Protein AF-A0A367LXP0-F1 (afdb_monomer)

Organism: Pseudomonas aeruginosa (NCBI:txid287)

Foldseek 3Di:
DDFAQDPVRQVVVQVVPDDPQFPAWWKKAAAPPDIDTDPRPPDPCQAGVLLVCLCVVVVHHRDMDIDGHHDPPDDLPSPRSSCVRNVVNNVVVVPDDDDDDDDDDDDDDDDQPVCVVVVQVVCVVVVHDDPDDDDDPRD

Secondary structure (DSSP, 8-state):
-EE-SSHHHHHHHHHHH--TTSSEEEEEEEETTEEEEE-TTSSTTSSHHHHHHHHHTTT--SEEEEEEE---SS--HHHHHHHHHHHHHHHHHHHS----------------HHHHHHHHHHHHHTT---------TT-

InterPro domains:
  IPR001498 Impact, N-terminal [PF01205] (2-93)
  IPR020568 Ribosomal protein uS5 domain 2-type superfamily [SSF54211] (2-98)
  IPR020569 Uncharacterised protein family UPF0029, Impact, conserved site [PS00910] (48-77)
  IPR023582 Impact family [PTHR16301] (1-113)
  IPR036956 Impact, N-terminal domain superfamily [G3DSA:3.30.230.30] (1-102)

Radius of gyration: 22.1 Å; Cα contacts (8 Å, |Δi|>4): 187; chains: 1; bounding box: 54×27×61 Å

Solvent-accessible surface area (backbone atoms only — not comparable to full-atom values): 8275 Å² total; per-residue (Å²): 108,45,80,25,90,44,70,66,51,36,51,51,52,47,66,76,64,60,56,87,86,34,75,27,61,18,26,19,35,34,38,83,95,46,68,54,61,34,31,50,86,50,63,86,68,18,29,7,54,27,29,39,50,29,37,57,76,64,76,54,65,26,35,28,39,68,48,75,39,67,86,80,89,69,87,62,55,61,74,42,37,24,51,50,35,16,50,51,42,32,54,53,61,71,72,46,89,84,77,88,86,77,90,79,82,91,82,86,85,88,72,57,54,88,46,46,67,59,52,51,55,52,39,47,75,71,75,49,78,90,88,79,87,87,77,54,100,86,69

Sequence (139 aa):
AAPVADEDEAQAFIAAHRDASAGHNCWAWKCGAQYRFSDDGEPGGSAGRPILAAIEGQDMDCVAVLVSRWFGGIKLGTGGLARAYGGGAAKCLQQAPRSELVERCRVRFACAFADHALLTARSLALGASVAAEDYGADG

pLDDT: mean 94.89, std 5.71, range [52.97, 98.88]

Nearest PDB structures (foldseek):
  2cve-assembly1_A  TM=8.411E-01  e=1.056E-13  Thermus thermophilus HB8
  1vi7-assembly1_A  TM=6.797E-01  e=5.590E-07  Escherichia coli

Mean predicted aligned error: 5.18 Å

Structure (mmCIF, N/CA/C/O backbone):
data_AF-A0A367LXP0-F1
#
_entry.id   AF-A0A367LXP0-F1
#
loop_
_atom_site.group_PDB
_atom_site.id
_atom_site.type_symbol
_atom_site.label_atom_id
_atom_site.label_alt_id
_atom_site.label_comp_id
_atom_site.label_asym_id
_atom_site.label_entity_id
_atom_site.label_seq_id
_atom_site.pdbx_PDB_ins_code
_atom_site.Cartn_x
_atom_site.Cartn_y
_atom_site.Cartn_z
_atom_site.occupancy
_atom_site.B_iso_or_equiv
_atom_site.auth_seq_id
_atom_site.auth_comp_id
_atom_site.auth_asym_id
_atom_site.auth_atom_id
_atom_site.pdbx_PDB_model_num
ATOM 1 N N . ALA A 1 1 ? -6.471 5.273 -1.363 1.00 96.81 1 ALA A N 1
ATOM 2 C CA . ALA A 1 1 ? -5.405 4.305 -1.684 1.00 96.81 1 ALA A CA 1
ATOM 3 C C . ALA A 1 1 ? -4.692 4.788 -2.935 1.00 96.81 1 ALA A C 1
ATOM 5 O O . ALA A 1 1 ? -5.338 5.462 -3.732 1.00 96.81 1 ALA A O 1
ATOM 6 N N . ALA A 1 2 ? -3.413 4.474 -3.094 1.00 97.88 2 ALA A N 1
ATOM 7 C CA . ALA A 1 2 ? -2.630 4.850 -4.267 1.00 97.88 2 ALA A CA 1
ATOM 8 C C . ALA A 1 2 ? -1.597 3.764 -4.600 1.00 97.88 2 ALA A C 1
ATOM 10 O O . ALA A 1 2 ? -1.157 3.069 -3.677 1.00 97.88 2 ALA A O 1
ATOM 11 N N . PRO A 1 3 ? -1.213 3.611 -5.881 1.00 97.88 3 PRO A N 1
ATOM 12 C CA . PRO A 1 3 ? -0.007 2.875 -6.233 1.00 97.88 3 PRO A CA 1
ATOM 13 C C . PRO A 1 3 ? 1.227 3.614 -5.696 1.00 97.88 3 PRO A C 1
ATOM 15 O O . PRO A 1 3 ? 1.227 4.845 -5.647 1.00 97.88 3 PRO A O 1
ATOM 18 N N . VAL A 1 4 ? 2.245 2.865 -5.281 1.00 97.75 4 VAL A N 1
ATOM 19 C CA . VAL A 1 4 ? 3.513 3.375 -4.733 1.00 97.75 4 VAL A CA 1
ATOM 20 C C . VAL A 1 4 ? 4.656 2.476 -5.192 1.00 97.75 4 VAL A C 1
ATOM 22 O O . VAL A 1 4 ? 4.511 1.256 -5.171 1.00 97.75 4 VAL A O 1
ATOM 25 N N . ALA A 1 5 ? 5.775 3.052 -5.619 1.00 95.94 5 ALA A N 1
ATOM 26 C CA . ALA A 1 5 ? 6.924 2.297 -6.123 1.00 95.94 5 ALA A CA 1
ATOM 27 C C . ALA A 1 5 ? 7.886 1.819 -5.023 1.00 95.94 5 ALA A C 1
ATOM 29 O O . ALA A 1 5 ? 8.655 0.885 -5.248 1.00 95.94 5 ALA A O 1
ATOM 30 N N . ASP A 1 6 ? 7.863 2.462 -3.854 1.00 96.94 6 ASP A N 1
ATOM 31 C CA . ASP A 1 6 ? 8.772 2.201 -2.739 1.00 96.94 6 ASP A CA 1
ATOM 32 C C . ASP A 1 6 ? 8.234 2.767 -1.404 1.00 96.94 6 ASP A C 1
ATOM 34 O O . ASP A 1 6 ? 7.105 3.266 -1.314 1.00 96.94 6 ASP A O 1
ATOM 38 N N . GLU A 1 7 ? 9.033 2.645 -0.335 1.00 97.75 7 GLU A N 1
ATOM 39 C CA . GLU A 1 7 ? 8.700 3.196 0.986 1.00 97.75 7 GLU A CA 1
ATOM 40 C C . GLU A 1 7 ? 8.565 4.726 0.956 1.00 97.75 7 GLU A C 1
ATOM 42 O O . GLU A 1 7 ? 7.661 5.254 1.606 1.00 97.75 7 GLU A O 1
ATOM 47 N N . ASP A 1 8 ? 9.408 5.437 0.207 1.00 98.25 8 ASP A N 1
ATOM 48 C CA . ASP A 1 8 ? 9.424 6.902 0.192 1.00 98.25 8 ASP A CA 1
ATOM 49 C C . ASP A 1 8 ? 8.143 7.457 -0.442 1.00 98.25 8 ASP A C 1
ATOM 51 O O . ASP A 1 8 ? 7.491 8.333 0.139 1.00 98.25 8 ASP A O 1
ATOM 55 N N . GLU A 1 9 ? 7.707 6.896 -1.574 1.00 98.56 9 GLU A N 1
ATOM 56 C CA . GLU A 1 9 ? 6.421 7.229 -2.190 1.00 98.56 9 GLU A CA 1
ATOM 57 C C . GLU A 1 9 ? 5.241 6.881 -1.276 1.00 98.56 9 GLU A C 1
ATOM 59 O O . GLU A 1 9 ? 4.282 7.655 -1.173 1.00 98.56 9 GLU A O 1
ATOM 64 N N . ALA A 1 10 ? 5.310 5.756 -0.558 1.00 98.56 10 ALA A N 1
ATOM 65 C CA . ALA A 1 10 ? 4.280 5.387 0.405 1.00 98.56 10 ALA A CA 1
ATOM 66 C C . ALA A 1 10 ? 4.175 6.391 1.557 1.00 98.56 10 ALA A C 1
ATOM 68 O O . ALA A 1 10 ? 3.069 6.826 1.895 1.00 98.56 10 ALA A O 1
ATOM 69 N N . GLN A 1 11 ? 5.304 6.801 2.142 1.00 98.25 11 GLN A N 1
ATOM 70 C CA . GLN A 1 11 ? 5.317 7.807 3.205 1.00 98.25 11 GLN A CA 1
ATOM 71 C C . GLN A 1 11 ? 4.869 9.178 2.695 1.00 98.25 11 GLN A C 1
ATOM 73 O O . GLN A 1 11 ? 4.106 9.858 3.387 1.00 98.25 11 GLN A O 1
ATOM 78 N N . ALA A 1 12 ? 5.272 9.569 1.484 1.00 98.69 12 ALA A N 1
ATOM 79 C CA . ALA A 1 12 ? 4.830 10.808 0.854 1.00 98.69 12 ALA A CA 1
ATOM 80 C C . ALA A 1 12 ? 3.311 10.812 0.620 1.00 98.69 12 ALA A C 1
ATOM 82 O O . ALA A 1 12 ? 2.634 11.776 0.987 1.00 98.69 12 ALA A O 1
ATOM 83 N N . PHE A 1 13 ? 2.754 9.715 0.091 1.00 98.69 13 PHE A N 1
ATOM 84 C CA . PHE A 1 13 ? 1.310 9.542 -0.066 1.00 98.69 13 PHE A CA 1
ATOM 85 C C . PHE A 1 13 ? 0.589 9.665 1.277 1.00 98.69 13 PHE A C 1
ATOM 87 O O . PHE A 1 13 ? -0.376 10.423 1.381 1.00 98.69 13 PHE A O 1
ATOM 94 N N . ILE A 1 14 ? 1.061 8.957 2.308 1.00 98.62 14 ILE A N 1
ATOM 95 C CA . ILE A 1 14 ? 0.466 9.013 3.644 1.00 98.62 14 ILE A CA 1
ATOM 96 C C . ILE A 1 14 ? 0.481 10.454 4.145 1.00 98.62 14 ILE A C 1
ATOM 98 O O . ILE A 1 14 ? -0.583 10.982 4.448 1.00 98.62 14 ILE A O 1
ATOM 102 N N . ALA A 1 15 ? 1.647 11.105 4.176 1.00 98.38 15 ALA A N 1
ATOM 103 C CA . ALA A 1 15 ? 1.809 12.469 4.672 1.00 98.38 15 ALA A CA 1
ATOM 104 C C . ALA A 1 15 ? 0.897 13.476 3.955 1.00 98.38 15 ALA A C 1
ATOM 106 O O . ALA A 1 15 ? 0.286 14.312 4.617 1.00 98.38 15 ALA A O 1
ATOM 107 N N . ALA A 1 16 ? 0.759 13.360 2.632 1.00 98.56 16 ALA A N 1
ATOM 108 C CA . ALA A 1 16 ? -0.076 14.247 1.827 1.00 98.56 16 ALA A CA 1
ATOM 109 C C . ALA A 1 16 ? -1.586 14.084 2.079 1.00 98.56 16 ALA A C 1
ATOM 111 O O . ALA A 1 16 ? -2.344 15.017 1.822 1.00 98.56 16 ALA A O 1
ATOM 112 N N . HIS A 1 17 ? -2.029 12.921 2.568 1.00 98.44 17 HIS A N 1
ATOM 113 C CA . HIS A 1 17 ? -3.453 12.595 2.705 1.00 98.44 17 HIS A CA 1
ATOM 114 C C . HIS A 1 17 ? -3.921 12.443 4.157 1.00 98.44 17 HIS A C 1
ATOM 116 O O . HIS A 1 17 ? -5.104 12.178 4.377 1.00 98.44 17 HIS A O 1
ATOM 122 N N . ARG A 1 18 ? -3.039 12.603 5.157 1.00 97.94 18 ARG A N 1
ATOM 123 C CA . ARG A 1 18 ? -3.469 12.639 6.564 1.00 97.94 18 ARG A CA 1
ATOM 124 C C . ARG A 1 18 ? -4.417 13.812 6.776 1.00 97.94 18 ARG A C 1
ATOM 126 O O . ARG A 1 18 ? -4.113 14.942 6.406 1.00 97.94 18 ARG A O 1
ATOM 133 N N . ASP A 1 19 ? -5.520 13.548 7.459 1.00 97.94 19 ASP A N 1
ATOM 134 C CA . ASP A 1 19 ? -6.468 14.579 7.858 1.00 97.94 19 ASP A CA 1
ATOM 135 C C . ASP A 1 19 ? -6.270 14.908 9.342 1.00 97.94 19 ASP A C 1
ATOM 137 O O . ASP A 1 19 ? -6.455 14.051 10.209 1.00 97.94 19 ASP A O 1
ATOM 141 N N . ALA A 1 20 ? -5.887 16.151 9.643 1.00 96.75 20 ALA A N 1
ATOM 142 C CA . ALA A 1 20 ? -5.668 16.619 11.013 1.00 96.75 20 ALA A CA 1
ATOM 143 C C . ALA A 1 20 ? -6.957 16.686 11.855 1.00 96.75 20 ALA A C 1
ATOM 145 O O . ALA A 1 20 ? -6.882 16.741 13.080 1.00 96.75 20 ALA A O 1
ATOM 146 N N . SER A 1 21 ? -8.133 16.688 11.222 1.00 97.00 21 SER A N 1
ATOM 147 C CA . SER A 1 21 ? -9.424 16.627 11.913 1.00 97.00 21 SER A CA 1
ATOM 148 C C . SER A 1 21 ? -9.819 15.203 12.315 1.00 97.00 21 SER A C 1
ATOM 150 O O . SER A 1 21 ? -10.694 15.029 13.167 1.00 97.00 21 SER A O 1
ATOM 152 N N . ALA A 1 22 ? -9.208 14.183 11.705 1.00 97.44 22 ALA A N 1
ATOM 153 C CA . ALA A 1 22 ? -9.460 12.791 12.046 1.00 97.44 22 ALA A CA 1
ATOM 154 C C . ALA A 1 22 ? -8.780 12.436 13.373 1.00 97.44 22 ALA A C 1
ATOM 156 O O . ALA A 1 22 ? -7.644 12.825 13.632 1.00 97.44 22 ALA A O 1
ATOM 157 N N . GLY A 1 23 ? -9.469 11.652 14.205 1.00 96.62 23 GLY A N 1
ATOM 158 C CA . GLY A 1 23 ? -8.901 11.171 15.466 1.00 96.62 23 GLY A CA 1
ATOM 159 C C . GLY A 1 23 ? -7.762 10.177 15.244 1.00 96.62 23 GLY A C 1
ATOM 160 O O . GLY A 1 23 ? -6.815 10.154 16.022 1.00 96.62 23 GLY A O 1
ATOM 161 N N . HIS A 1 24 ? -7.852 9.395 14.164 1.00 98.06 24 HIS A N 1
ATOM 162 C CA . HIS A 1 24 ? -6.832 8.436 13.752 1.00 98.06 24 HIS A CA 1
ATOM 163 C C . HIS A 1 24 ? -6.723 8.399 12.223 1.00 98.06 24 HIS A C 1
ATOM 165 O O . HIS A 1 24 ? -7.730 8.377 11.515 1.00 98.06 24 HIS A O 1
ATOM 171 N N . ASN A 1 25 ? -5.499 8.354 11.717 1.00 98.56 25 ASN A N 1
ATOM 172 C CA . ASN A 1 25 ? -5.117 8.176 10.321 1.00 98.56 25 ASN A CA 1
ATOM 173 C C . ASN A 1 25 ? -4.298 6.884 10.205 1.00 98.56 25 ASN A C 1
ATOM 175 O O . ASN A 1 25 ? -3.071 6.906 10.084 1.00 98.56 25 ASN A O 1
ATOM 179 N N . CYS A 1 26 ? -4.982 5.745 10.289 1.00 98.69 26 CYS A N 1
ATOM 180 C CA . CYS A 1 26 ? -4.354 4.426 10.252 1.00 98.69 26 CYS A CA 1
ATOM 181 C C . CYS A 1 26 ? -4.020 4.046 8.811 1.00 98.69 26 CYS A C 1
ATOM 183 O O . CYS A 1 26 ? -4.761 4.384 7.888 1.00 98.69 26 CYS A O 1
ATOM 185 N N . TRP A 1 27 ? -2.934 3.315 8.593 1.00 98.88 27 TRP A N 1
ATOM 186 C CA . TRP A 1 27 ? -2.489 2.993 7.239 1.00 98.88 27 TRP A CA 1
ATOM 187 C C . TRP A 1 27 ? -1.759 1.661 7.159 1.00 98.88 27 TRP A C 1
ATOM 189 O O . TRP A 1 27 ? -1.283 1.132 8.164 1.00 98.88 27 TRP A O 1
ATOM 199 N N . ALA A 1 28 ? -1.649 1.144 5.939 1.00 98.88 28 ALA A N 1
ATOM 200 C CA . ALA A 1 28 ? -0.707 0.102 5.567 1.00 98.88 28 ALA A CA 1
ATOM 201 C C . ALA A 1 28 ? -0.231 0.304 4.128 1.00 98.88 28 ALA A C 1
ATOM 203 O O . ALA A 1 28 ? -0.961 0.851 3.301 1.00 98.88 28 ALA A O 1
ATOM 204 N N . TRP A 1 29 ? 0.972 -0.164 3.826 1.00 98.81 29 TRP A N 1
ATOM 205 C CA . TRP A 1 29 ? 1.479 -0.266 2.464 1.00 98.81 29 TRP A CA 1
ATOM 206 C C . TRP A 1 29 ? 2.275 -1.555 2.280 1.00 98.81 29 TRP A C 1
ATOM 208 O O . TRP A 1 29 ? 2.804 -2.113 3.248 1.00 98.81 29 TRP A O 1
ATOM 218 N N . LYS A 1 30 ? 2.338 -2.017 1.031 1.00 98.62 30 LYS A N 1
ATOM 219 C CA . LYS A 1 30 ? 3.119 -3.174 0.592 1.00 98.62 30 LYS A CA 1
ATOM 220 C C . LYS A 1 30 ? 3.755 -2.868 -0.763 1.00 98.62 30 LYS A C 1
ATOM 222 O O . LYS A 1 30 ? 3.081 -2.326 -1.637 1.00 98.62 30 LYS A O 1
ATOM 227 N N . CYS A 1 31 ? 5.032 -3.204 -0.898 1.00 97.50 31 CYS A N 1
ATOM 228 C CA . CYS A 1 31 ? 5.795 -3.135 -2.137 1.00 97.50 31 CYS A CA 1
ATOM 229 C C . CYS A 1 31 ? 6.806 -4.293 -2.162 1.00 97.50 31 CYS A C 1
ATOM 231 O O . CYS A 1 31 ? 7.826 -4.275 -1.463 1.00 97.50 31 CYS A O 1
ATOM 233 N N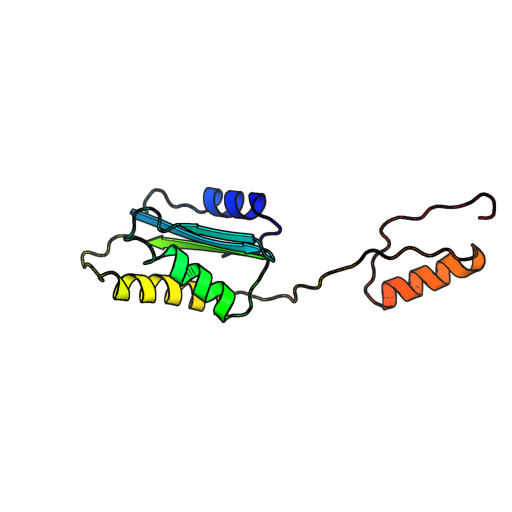 . GLY A 1 32 ? 6.491 -5.349 -2.909 1.00 95.69 32 GLY A N 1
ATOM 234 C CA . GLY A 1 32 ? 7.238 -6.598 -2.929 1.00 95.69 32 GLY A CA 1
ATOM 235 C C . GLY A 1 32 ? 7.303 -7.244 -1.543 1.00 95.69 32 GLY A C 1
ATOM 236 O O . GLY A 1 32 ? 6.292 -7.480 -0.869 1.0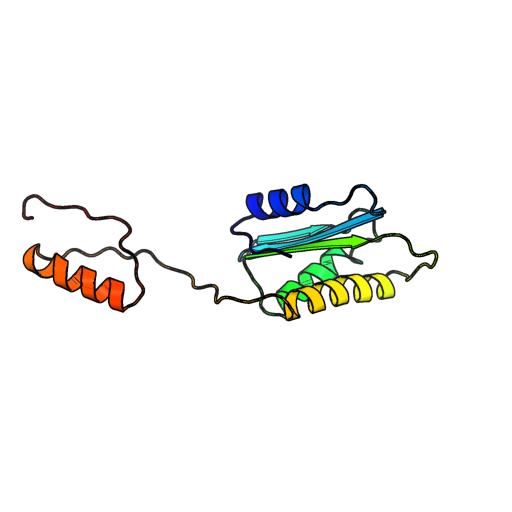0 95.69 32 GLY A O 1
ATOM 237 N N . ALA A 1 33 ? 8.524 -7.534 -1.089 1.00 96.06 33 ALA A N 1
ATOM 238 C CA . ALA A 1 33 ? 8.777 -8.099 0.237 1.00 96.06 33 ALA A CA 1
ATOM 239 C C . ALA A 1 33 ? 8.648 -7.074 1.378 1.00 96.06 33 ALA A C 1
ATOM 241 O O . ALA A 1 33 ? 8.566 -7.463 2.545 1.00 96.06 33 ALA A O 1
ATOM 242 N N . GLN A 1 34 ? 8.646 -5.777 1.063 1.00 97.75 34 GLN A N 1
ATOM 243 C CA . GLN A 1 34 ? 8.555 -4.721 2.059 1.00 97.75 34 GLN A CA 1
ATOM 244 C C . GLN A 1 34 ? 7.095 -4.391 2.347 1.00 97.75 34 GLN A C 1
ATOM 246 O O . GLN A 1 34 ? 6.262 -4.293 1.446 1.00 97.75 34 GLN A O 1
ATOM 251 N N . TYR A 1 35 ? 6.784 -4.213 3.623 1.00 98.44 35 TYR A N 1
ATOM 252 C CA . TYR A 1 35 ? 5.467 -3.787 4.060 1.00 98.44 35 TYR A CA 1
ATOM 253 C C . TYR A 1 35 ? 5.568 -3.080 5.404 1.00 98.44 35 TYR A C 1
ATOM 255 O O . TYR A 1 35 ? 6.443 -3.370 6.227 1.00 98.44 35 TYR A O 1
ATOM 263 N N . ARG A 1 36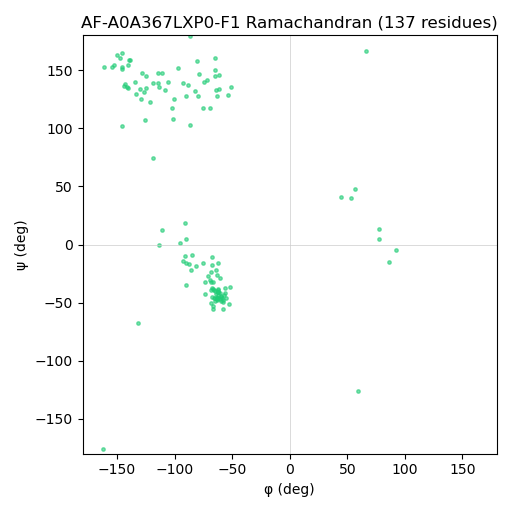 ? 4.625 -2.179 5.665 1.00 98.56 36 ARG A N 1
ATOM 264 C CA . ARG A 1 36 ? 4.504 -1.508 6.959 1.00 98.56 36 ARG A CA 1
ATOM 265 C C . ARG A 1 36 ? 3.063 -1.102 7.206 1.00 98.56 36 ARG A C 1
ATOM 267 O O . ARG A 1 36 ? 2.290 -0.909 6.273 1.00 98.56 36 ARG A O 1
ATOM 274 N N . PHE A 1 37 ? 2.694 -0.969 8.472 1.00 98.69 37 PHE A N 1
ATOM 275 C CA . PHE A 1 37 ? 1.369 -0.515 8.875 1.00 98.69 37 PHE A CA 1
ATOM 276 C C . PHE A 1 37 ? 1.434 0.272 10.183 1.00 98.69 37 PHE A C 1
ATOM 278 O O . PHE A 1 37 ? 2.390 0.148 10.950 1.00 98.69 37 PHE A O 1
ATOM 285 N N . SER A 1 38 ? 0.399 1.067 10.439 1.00 98.69 38 SER A N 1
ATOM 286 C CA . SER A 1 38 ? 0.241 1.861 11.653 1.00 98.69 38 SER A CA 1
ATOM 287 C C . SER A 1 38 ? -1.212 1.876 12.107 1.00 98.69 38 SER A C 1
ATOM 289 O O . SER A 1 38 ? -2.125 2.091 11.308 1.00 98.69 38 SER A O 1
ATOM 291 N N . ASP A 1 39 ? -1.405 1.688 13.410 1.00 98.56 39 ASP A N 1
ATOM 292 C CA . ASP A 1 39 ? -2.696 1.840 14.080 1.00 98.56 39 ASP A CA 1
ATOM 293 C C . ASP A 1 39 ? -2.987 3.301 14.481 1.00 98.56 39 ASP A C 1
ATOM 295 O O . ASP A 1 39 ? -4.097 3.606 14.890 1.00 98.56 39 ASP A O 1
ATOM 299 N N . ASP A 1 40 ? -2.020 4.218 14.362 1.00 97.81 40 ASP A N 1
ATOM 300 C CA . ASP A 1 40 ? -2.157 5.654 14.679 1.00 97.81 40 ASP A CA 1
ATOM 301 C C . ASP A 1 40 ? -2.884 5.972 16.004 1.00 97.81 40 ASP A C 1
ATOM 303 O O . ASP A 1 40 ? -3.705 6.880 16.079 1.00 97.81 40 ASP A O 1
ATOM 307 N N . GLY A 1 41 ? -2.602 5.209 17.064 1.00 96.44 41 GLY A N 1
ATOM 308 C CA . GLY A 1 41 ? -3.211 5.394 18.388 1.00 96.44 41 GLY A CA 1
ATOM 309 C C . GLY A 1 41 ? -4.477 4.569 18.647 1.00 96.44 41 GLY A C 1
ATOM 310 O O . GLY A 1 41 ? -4.967 4.567 19.776 1.00 96.44 41 GLY A O 1
ATOM 311 N N . GLU A 1 42 ? -4.982 3.829 17.658 1.00 97.38 42 GLU A N 1
ATOM 312 C CA . GLU A 1 42 ? -5.958 2.760 17.896 1.00 97.38 42 GLU A CA 1
ATOM 313 C C . GLU A 1 42 ? -5.345 1.620 18.734 1.00 97.38 42 GLU A C 1
ATOM 315 O O . GLU A 1 42 ? -4.118 1.468 18.789 1.00 97.38 42 GLU A O 1
ATOM 320 N N . PRO A 1 43 ? -6.170 0.765 19.375 1.00 96.94 43 PRO A N 1
ATOM 321 C CA . PRO A 1 43 ? -5.685 -0.448 20.023 1.00 96.94 43 PRO A CA 1
ATOM 322 C C . PRO A 1 43 ? -4.812 -1.281 19.077 1.00 96.94 43 PRO A C 1
ATOM 324 O O . PRO A 1 43 ? -5.175 -1.501 17.919 1.00 96.94 43 PRO A O 1
ATOM 327 N N . GLY A 1 44 ? -3.677 -1.767 19.582 1.00 95.75 44 GLY A N 1
ATOM 328 C CA . GLY A 1 44 ? -2.671 -2.448 18.766 1.00 95.75 44 GLY A CA 1
ATOM 329 C C . GLY A 1 44 ? -3.240 -3.613 17.951 1.00 95.75 44 GLY A C 1
ATOM 330 O O . GLY A 1 44 ? -3.923 -4.490 18.484 1.00 95.75 44 GLY A O 1
ATOM 331 N N . GLY A 1 45 ? -2.956 -3.610 16.650 1.00 94.12 45 GLY A N 1
ATOM 332 C CA . GLY A 1 45 ? -3.404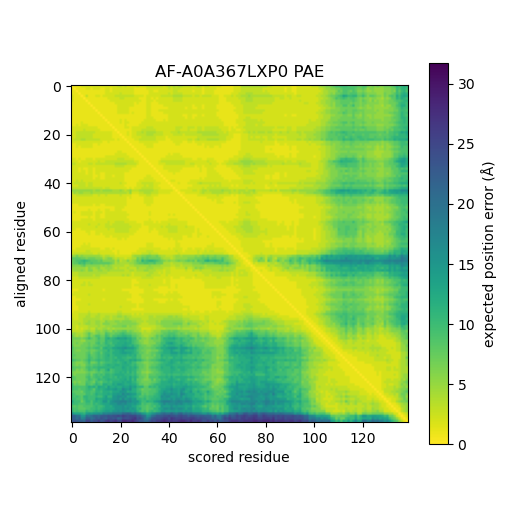 -4.613 15.688 1.00 94.12 45 GLY A CA 1
ATOM 333 C C . GLY A 1 45 ? -4.861 -4.477 15.241 1.00 94.12 45 GLY A C 1
ATOM 334 O O . GLY A 1 45 ? -5.338 -5.339 14.504 1.00 94.12 45 GLY A O 1
ATOM 335 N N . SER A 1 46 ? -5.581 -3.434 15.662 1.00 97.88 46 SER A N 1
ATOM 336 C CA . SER A 1 46 ? -7.004 -3.266 15.339 1.00 97.88 46 SER A CA 1
ATOM 337 C C . SER A 1 46 ? -7.283 -2.466 14.065 1.00 97.88 46 SER A C 1
ATOM 339 O O . SER A 1 46 ? -8.427 -2.469 13.611 1.00 97.88 46 SER A O 1
ATOM 341 N N . ALA A 1 47 ? -6.273 -1.827 13.464 1.00 98.56 47 ALA A N 1
ATOM 342 C CA . ALA A 1 47 ? -6.446 -0.997 12.278 1.00 98.56 47 ALA A CA 1
ATOM 343 C C . ALA A 1 47 ? -5.425 -1.310 11.176 1.00 98.56 47 ALA A C 1
ATOM 345 O O . ALA A 1 47 ? -5.790 -1.876 10.146 1.00 98.56 47 ALA A O 1
ATOM 346 N N . GLY A 1 48 ? -4.144 -1.012 11.397 1.00 98.69 48 GLY A N 1
ATOM 347 C CA . GLY A 1 48 ? -3.092 -1.136 10.388 1.00 98.69 48 GLY A CA 1
ATOM 348 C C . GLY A 1 48 ? -2.933 -2.566 9.869 1.00 98.69 48 GLY A C 1
ATOM 349 O O . GLY A 1 48 ? -2.875 -2.7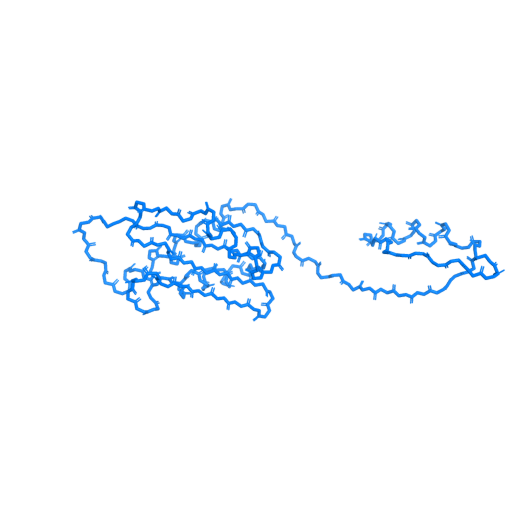91 8.661 1.00 98.69 48 GLY A O 1
ATOM 350 N N . ARG A 1 49 ? -2.945 -3.560 10.766 1.00 98.50 49 ARG A N 1
ATOM 351 C CA . ARG A 1 49 ? -2.854 -4.978 10.379 1.00 98.50 49 ARG A CA 1
ATOM 352 C C . ARG A 1 49 ? -4.057 -5.430 9.523 1.00 98.50 49 ARG A C 1
ATOM 354 O O . ARG A 1 49 ? -3.821 -6.026 8.477 1.00 98.50 49 ARG A O 1
ATOM 361 N N . PRO A 1 50 ? -5.320 -5.139 9.892 1.00 98.81 50 PRO A N 1
ATOM 362 C CA . PRO A 1 50 ? -6.476 -5.361 9.020 1.00 98.81 50 PRO A CA 1
ATOM 363 C C . PRO A 1 50 ? -6.408 -4.673 7.650 1.00 98.81 50 PRO A C 1
ATOM 365 O O . PRO A 1 50 ? -6.854 -5.261 6.668 1.00 98.81 50 PRO A O 1
ATOM 368 N N . ILE A 1 51 ? -5.864 -3.453 7.565 1.00 98.88 51 ILE A N 1
ATOM 369 C CA . ILE A 1 51 ? -5.670 -2.760 6.279 1.00 98.88 51 ILE A CA 1
ATOM 370 C C . ILE A 1 51 ? -4.659 -3.530 5.418 1.00 98.88 51 ILE A C 1
ATOM 372 O O . ILE A 1 51 ? -4.936 -3.782 4.248 1.00 98.88 51 ILE A O 1
ATOM 376 N N . LEU A 1 52 ? -3.531 -3.962 5.995 1.00 98.88 52 LEU A N 1
ATOM 377 C CA . LEU A 1 52 ? -2.541 -4.783 5.288 1.00 98.88 52 LEU A CA 1
ATOM 378 C C . LEU A 1 52 ? -3.148 -6.105 4.798 1.00 98.88 52 LEU A C 1
ATOM 380 O O . LEU A 1 52 ? -2.993 -6.456 3.634 1.00 98.88 52 LEU A O 1
ATOM 384 N N . ALA A 1 53 ? -3.917 -6.786 5.650 1.00 98.75 53 ALA A N 1
ATOM 385 C CA . ALA A 1 53 ? -4.599 -8.023 5.276 1.00 98.75 53 ALA A CA 1
ATOM 386 C C . ALA A 1 53 ? -5.592 -7.822 4.114 1.00 98.75 53 ALA A C 1
ATOM 388 O O . ALA A 1 53 ? -5.828 -8.745 3.340 1.00 98.75 53 ALA A O 1
ATOM 389 N N . ALA A 1 54 ? -6.172 -6.625 3.965 1.00 98.75 54 ALA A N 1
ATOM 390 C CA . ALA A 1 54 ? -7.034 -6.298 2.831 1.00 98.75 54 ALA A CA 1
ATOM 391 C C . ALA A 1 54 ? -6.257 -6.087 1.520 1.00 98.75 54 ALA A C 1
ATOM 393 O O . ALA A 1 54 ? -6.800 -6.391 0.458 1.00 98.75 54 ALA A O 1
ATOM 394 N N . ILE A 1 55 ? -5.021 -5.577 1.596 1.00 98.69 55 ILE A N 1
ATOM 395 C CA . ILE A 1 55 ? -4.091 -5.484 0.458 1.00 98.69 55 ILE A CA 1
ATOM 396 C C . ILE A 1 55 ? -3.697 -6.903 0.025 1.00 98.69 55 ILE A C 1
ATOM 398 O O . ILE A 1 55 ? -3.946 -7.296 -1.113 1.00 98.69 55 ILE A O 1
ATOM 402 N N . GLU A 1 56 ? -3.178 -7.701 0.960 1.00 98.44 56 GLU A N 1
ATOM 403 C CA . GLU A 1 56 ? -2.701 -9.067 0.704 1.00 98.44 56 GLU A CA 1
ATOM 404 C C . GLU A 1 56 ? -3.828 -10.004 0.255 1.00 98.44 56 GLU A C 1
ATOM 406 O O . GLU A 1 56 ? -3.678 -10.759 -0.698 1.00 98.44 56 GLU A O 1
ATOM 411 N N . GLY A 1 57 ? -4.99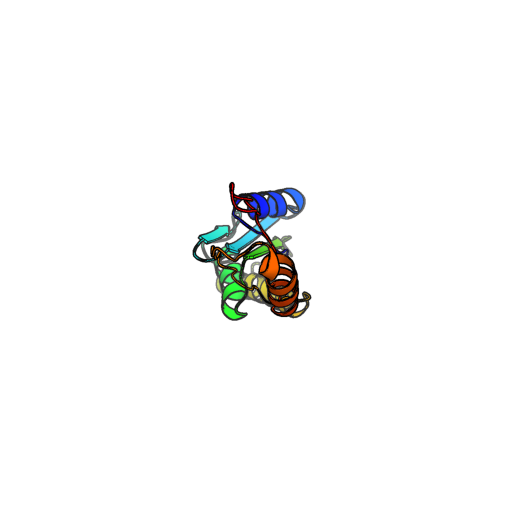8 -9.924 0.893 1.00 98.12 57 GLY A N 1
ATOM 412 C CA . GLY A 1 57 ? -6.153 -10.759 0.559 1.00 98.12 57 GLY A CA 1
ATOM 413 C C . GLY A 1 57 ? -6.765 -10.473 -0.815 1.00 98.12 57 GLY A C 1
ATOM 414 O O . GLY A 1 57 ? -7.624 -11.229 -1.261 1.00 98.12 57 GLY A O 1
ATOM 415 N N . GLN A 1 58 ? -6.354 -9.389 -1.477 1.00 97.81 58 GLN A 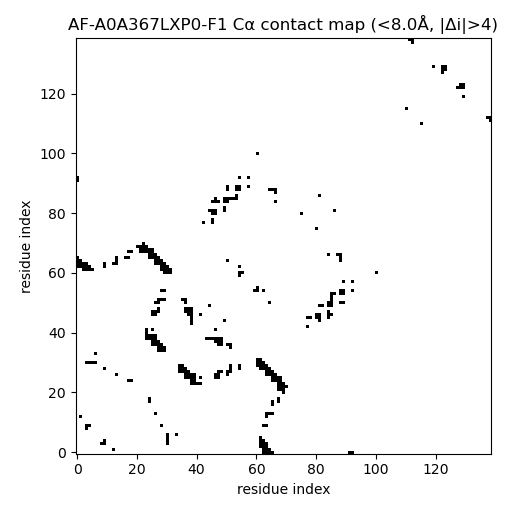N 1
ATOM 416 C CA . GLN A 1 58 ? -6.750 -9.057 -2.847 1.00 97.81 58 GLN A CA 1
ATOM 417 C C . GLN A 1 58 ? -5.598 -9.168 -3.847 1.00 97.81 58 GLN A C 1
ATOM 419 O O . GLN A 1 58 ? -5.756 -8.698 -4.973 1.00 97.81 58 GLN A O 1
ATOM 424 N N . ASP A 1 59 ? -4.485 -9.778 -3.432 1.00 96.50 59 ASP A N 1
ATOM 425 C CA . ASP A 1 59 ? -3.274 -9.970 -4.233 1.00 96.50 59 ASP A CA 1
ATOM 426 C C . ASP A 1 59 ? -2.757 -8.656 -4.843 1.00 96.50 59 ASP A C 1
ATOM 428 O O . ASP A 1 59 ? -2.374 -8.571 -6.008 1.00 96.50 59 ASP A O 1
ATOM 432 N N . MET A 1 60 ? -2.830 -7.585 -4.046 1.00 97.31 60 MET A N 1
ATOM 433 C CA . MET A 1 60 ? -2.336 -6.264 -4.419 1.00 97.31 60 MET A CA 1
ATOM 434 C C . MET A 1 60 ? -0.899 -6.084 -3.950 1.00 97.31 60 MET A C 1
ATOM 436 O O . MET A 1 60 ? -0.561 -6.410 -2.810 1.00 97.31 60 MET A O 1
ATOM 440 N N . ASP A 1 61 ? -0.083 -5.479 -4.805 1.00 97.69 61 ASP A N 1
ATOM 441 C CA . ASP A 1 61 ? 1.293 -5.108 -4.498 1.00 97.69 61 ASP A CA 1
ATOM 442 C C . ASP A 1 61 ? 1.622 -3.723 -5.065 1.00 97.69 61 ASP A C 1
ATOM 444 O O . ASP A 1 61 ? 0.930 -3.241 -5.964 1.00 97.69 61 ASP A O 1
ATOM 448 N N . CYS A 1 62 ? 2.649 -3.074 -4.515 1.00 97.81 62 CYS A N 1
ATOM 449 C CA . CYS A 1 62 ? 3.008 -1.682 -4.805 1.00 97.81 62 CYS A CA 1
ATOM 450 C C . CYS A 1 62 ? 1.840 -0.716 -4.528 1.00 97.81 62 CYS A C 1
ATOM 452 O O . CYS A 1 62 ? 1.480 0.116 -5.362 1.00 97.81 62 CYS A O 1
ATOM 454 N N . VAL A 1 63 ? 1.201 -0.849 -3.356 1.00 98.50 63 VAL A N 1
ATOM 455 C CA . VAL A 1 63 ? 0.011 -0.074 -2.955 1.00 98.50 63 VAL A CA 1
ATOM 456 C C . VAL A 1 63 ? 0.128 0.443 -1.521 1.00 98.50 63 VAL A C 1
ATOM 458 O O . VAL A 1 63 ? 0.518 -0.286 -0.608 1.00 98.50 63 VAL A O 1
ATOM 461 N N . ALA A 1 64 ? -0.318 1.683 -1.306 1.00 98.75 64 ALA A N 1
ATOM 462 C CA . ALA A 1 64 ? -0.552 2.277 0.005 1.00 98.75 64 ALA A CA 1
ATOM 463 C C . ALA A 1 64 ? -2.042 2.578 0.245 1.00 98.75 64 ALA A C 1
ATOM 465 O O . ALA A 1 64 ? -2.767 3.081 -0.621 1.00 98.75 64 ALA A O 1
ATOM 466 N N . VAL A 1 65 ? -2.509 2.310 1.464 1.00 98.88 65 VAL A N 1
ATOM 467 C CA . VAL A 1 65 ? -3.880 2.562 1.917 1.00 98.88 65 VAL A CA 1
ATOM 468 C C . VAL A 1 65 ? -3.848 3.336 3.231 1.00 98.88 65 VAL A C 1
ATOM 470 O O . VAL A 1 65 ? -3.263 2.888 4.212 1.00 98.88 65 VAL A O 1
ATOM 473 N N . LEU A 1 66 ? -4.534 4.478 3.252 1.00 98.81 66 LEU A N 1
ATOM 474 C CA . LEU A 1 66 ? -4.789 5.303 4.429 1.00 98.81 66 LEU A CA 1
ATOM 475 C C . LEU A 1 66 ? -6.291 5.278 4.725 1.00 98.81 66 LEU A C 1
ATOM 477 O O . LEU A 1 66 ? -7.104 5.417 3.809 1.00 98.81 66 LEU A O 1
ATOM 481 N N . VAL A 1 67 ? -6.651 5.115 5.994 1.00 98.56 67 VAL A N 1
ATOM 482 C CA . VAL A 1 67 ? -8.026 5.166 6.491 1.00 98.56 67 VAL A CA 1
ATOM 483 C C . VAL A 1 67 ? -8.101 6.192 7.620 1.00 98.56 67 VAL A C 1
ATOM 485 O O . VAL A 1 67 ? -7.632 5.950 8.734 1.00 98.56 67 VAL A O 1
ATOM 488 N N . SER A 1 68 ? -8.722 7.333 7.329 1.00 98.00 68 SER A N 1
ATOM 489 C CA . SER A 1 68 ? -9.036 8.364 8.320 1.00 98.00 68 SER A CA 1
ATOM 490 C C . SER A 1 68 ? -10.320 8.005 9.066 1.00 98.00 68 SER A C 1
ATOM 492 O O . SER A 1 68 ? -11.329 7.634 8.459 1.00 98.00 68 SER A O 1
ATOM 494 N N . ARG A 1 69 ? -10.288 8.098 10.396 1.00 96.81 69 ARG A N 1
ATOM 495 C CA . ARG A 1 69 ? -11.410 7.766 11.275 1.00 96.81 69 ARG A CA 1
ATOM 496 C C . ARG A 1 69 ? -11.733 8.924 12.211 1.00 96.81 69 ARG A C 1
ATOM 498 O O . ARG A 1 69 ? -10.875 9.421 12.938 1.00 96.81 69 ARG A O 1
ATOM 505 N N . TRP A 1 70 ? -13.016 9.266 12.264 1.00 95.94 70 TRP A N 1
ATOM 506 C CA . TRP A 1 70 ? -13.596 10.181 13.244 1.00 95.94 70 TRP A CA 1
ATOM 507 C C . TRP A 1 70 ? -14.404 9.392 14.273 1.00 95.94 70 TRP A C 1
ATOM 509 O O . TRP A 1 70 ? -15.100 8.429 13.935 1.00 95.94 70 TRP A O 1
ATOM 519 N N . PHE A 1 71 ? -14.307 9.776 15.547 1.00 91.31 71 PHE A N 1
ATOM 520 C CA . PHE A 1 71 ? -15.056 9.104 16.604 1.00 91.31 71 PHE A CA 1
ATOM 521 C C . PHE A 1 71 ? -16.557 9.387 16.465 1.00 91.31 71 PHE A C 1
ATOM 523 O O . PHE A 1 71 ? -17.003 10.521 16.597 1.00 91.31 71 PHE A O 1
ATOM 530 N N . GLY A 1 72 ? -17.343 8.335 16.235 1.00 87.12 72 GLY A N 1
ATOM 531 C CA . GLY A 1 72 ? -18.791 8.426 16.021 1.00 87.12 72 GLY A CA 1
ATOM 532 C C . GLY A 1 72 ? -19.649 8.306 17.285 1.00 87.12 72 GLY A C 1
ATOM 533 O O . GLY A 1 72 ? -20.812 7.936 17.182 1.00 87.12 72 GLY A O 1
ATOM 534 N N . GLY A 1 73 ? -19.093 8.511 18.484 1.00 90.19 73 GLY A N 1
ATOM 535 C CA . GLY A 1 73 ? -19.850 8.451 19.746 1.00 90.19 73 GLY A CA 1
ATOM 536 C C . GLY A 1 73 ? -19.990 7.058 20.379 1.00 90.19 73 GLY A C 1
ATOM 537 O O . GLY A 1 73 ? -20.301 6.965 21.564 1.00 90.19 73 GLY A O 1
ATOM 538 N N . ILE A 1 74 ? -19.713 5.973 19.643 1.00 91.06 74 ILE A N 1
ATOM 539 C CA . ILE A 1 74 ? -19.830 4.586 20.133 1.00 91.06 74 ILE A CA 1
ATOM 540 C C . ILE A 1 74 ? -18.508 3.833 19.947 1.00 91.06 74 ILE A C 1
ATOM 542 O O . ILE A 1 74 ? -17.879 3.872 18.886 1.00 91.06 74 ILE A O 1
ATOM 546 N N . LYS A 1 75 ? -18.083 3.109 20.989 1.00 92.12 75 LYS A N 1
ATOM 547 C CA . LYS A 1 75 ? -16.892 2.249 20.949 1.00 92.12 75 LYS A CA 1
ATOM 548 C C . LYS A 1 75 ? -17.220 0.920 20.265 1.00 92.12 75 LYS A C 1
ATOM 550 O O . LYS A 1 75 ? -18.147 0.230 20.668 1.00 92.12 75 LYS A O 1
ATOM 555 N N . LEU A 1 76 ? -16.419 0.545 19.267 1.00 91.62 76 LEU A N 1
ATOM 556 C CA . LEU A 1 76 ? -16.606 -0.691 18.491 1.00 91.62 76 LEU A CA 1
ATOM 557 C C . LEU A 1 76 ? -15.926 -1.924 19.115 1.00 91.62 76 LEU A C 1
ATOM 559 O O . LEU A 1 76 ? -16.225 -3.053 18.730 1.00 91.62 76 LEU A O 1
ATOM 563 N N . GLY A 1 77 ? -14.992 -1.713 20.050 1.00 94.25 77 GLY A N 1
ATOM 564 C CA . GLY A 1 77 ? -14.078 -2.753 20.530 1.00 94.25 77 GLY A CA 1
ATOM 565 C C . GLY A 1 77 ? -13.097 -3.226 19.446 1.00 94.25 77 GLY A C 1
ATOM 566 O O . GLY A 1 77 ? -13.277 -2.953 18.261 1.00 94.25 77 GLY A O 1
ATOM 567 N N . THR A 1 78 ? -12.055 -3.963 19.836 1.00 95.50 78 THR A N 1
ATOM 568 C CA . THR A 1 78 ? -10.962 -4.385 18.937 1.00 95.50 78 THR A CA 1
ATOM 569 C C . THR A 1 78 ? -11.459 -5.152 17.707 1.00 95.50 78 THR A C 1
ATOM 571 O O . THR A 1 78 ? -11.078 -4.838 16.585 1.00 95.50 78 THR A O 1
ATOM 574 N N . GLY A 1 79 ? -12.370 -6.116 17.888 1.00 96.50 79 GLY A N 1
ATOM 575 C CA . GLY A 1 79 ? -12.922 -6.893 16.770 1.00 96.50 79 GLY A CA 1
ATOM 576 C C . GLY A 1 79 ? -13.870 -6.094 15.865 1.00 96.50 79 GLY A C 1
ATOM 577 O O . GLY A 1 79 ? -14.020 -6.404 14.684 1.00 96.50 79 GLY A O 1
ATOM 578 N N . GLY A 1 80 ? -14.526 -5.057 16.393 1.00 97.44 80 GLY A N 1
ATOM 579 C CA . GLY A 1 80 ? -15.323 -4.137 15.585 1.00 97.44 80 GLY A CA 1
ATOM 580 C C . GLY A 1 80 ? -14.444 -3.199 14.759 1.00 97.44 80 GLY A C 1
ATOM 581 O O . GLY A 1 80 ? -14.705 -3.023 13.572 1.00 97.44 80 GLY A O 1
ATOM 582 N N . LEU A 1 81 ? -13.373 -2.672 15.361 1.00 97.62 81 LEU A N 1
ATOM 583 C CA . LEU A 1 81 ? -12.366 -1.855 14.678 1.00 97.62 81 LEU A CA 1
ATOM 584 C C . LEU A 1 81 ? -11.699 -2.632 13.545 1.00 97.62 81 LEU A C 1
ATOM 586 O O . LEU A 1 81 ? -11.705 -2.159 12.412 1.00 97.62 81 LEU A O 1
ATOM 590 N N . ALA A 1 82 ? -11.250 -3.860 13.815 1.00 98.06 82 ALA A N 1
ATOM 591 C CA . ALA A 1 82 ? -10.594 -4.684 12.806 1.00 98.06 82 ALA A CA 1
ATOM 592 C C . ALA A 1 82 ? -11.476 -4.905 11.570 1.00 98.06 82 ALA A C 1
ATOM 594 O O . ALA A 1 82 ? -11.022 -4.751 10.436 1.00 98.06 82 ALA A O 1
ATOM 595 N N . ARG A 1 83 ? -12.769 -5.188 11.780 1.00 98.19 83 ARG A N 1
ATOM 596 C CA . ARG A 1 83 ? -13.738 -5.324 10.683 1.00 98.19 83 ARG A CA 1
ATOM 597 C C . ARG A 1 83 ? -13.996 -4.006 9.956 1.00 98.19 83 ARG A C 1
ATOM 599 O O . ARG A 1 83 ? -14.167 -4.025 8.741 1.00 98.19 83 ARG A O 1
ATOM 606 N N . ALA A 1 84 ? -14.029 -2.882 10.669 1.00 97.69 84 ALA A N 1
ATOM 607 C CA . ALA A 1 84 ? -14.252 -1.571 10.069 1.00 97.69 84 ALA A CA 1
ATOM 608 C C . ALA A 1 84 ? -13.069 -1.145 9.185 1.00 97.69 84 ALA A C 1
ATOM 610 O O . ALA A 1 84 ? -13.274 -0.815 8.018 1.00 97.69 84 ALA A O 1
ATOM 611 N N . TYR A 1 85 ? -11.842 -1.216 9.705 1.00 98.62 85 TYR A N 1
ATOM 612 C CA . TYR A 1 85 ? -10.630 -0.837 8.978 1.00 98.62 85 TYR A CA 1
ATOM 613 C C . TYR A 1 85 ? -10.342 -1.766 7.803 1.00 98.62 85 TYR A C 1
ATOM 615 O O . TYR A 1 85 ? -10.220 -1.299 6.670 1.00 98.62 85 TYR A O 1
ATOM 623 N N . GLY A 1 86 ? -10.305 -3.079 8.047 1.00 98.62 86 GLY A N 1
ATOM 624 C CA . GLY A 1 86 ? -10.074 -4.059 6.986 1.00 98.62 86 GLY A CA 1
ATOM 625 C C . GLY A 1 86 ? -11.182 -4.034 5.934 1.00 98.62 86 GLY A C 1
ATOM 626 O O . GLY A 1 86 ? -10.903 -4.015 4.740 1.00 98.62 86 GLY A O 1
ATOM 627 N N . GLY A 1 87 ? -12.449 -3.948 6.354 1.00 98.44 87 GLY A N 1
ATOM 628 C CA . GLY A 1 87 ? -13.587 -3.884 5.435 1.00 98.44 87 GLY A CA 1
ATOM 629 C C . GLY A 1 87 ? -13.636 -2.594 4.610 1.00 98.44 87 GLY A C 1
ATOM 630 O O . GLY A 1 87 ? -13.969 -2.641 3.426 1.00 98.44 87 GLY A O 1
ATOM 631 N N . GLY A 1 88 ? -13.290 -1.450 5.206 1.00 98.31 88 GLY A N 1
ATOM 632 C CA . GLY A 1 88 ? -13.189 -0.170 4.503 1.00 98.31 88 GLY A CA 1
ATOM 633 C C . GLY A 1 88 ? -12.071 -0.177 3.462 1.00 98.31 88 GLY A C 1
ATOM 634 O O . GLY A 1 88 ? -12.314 0.140 2.297 1.00 98.31 88 GLY A O 1
ATOM 635 N N . ALA A 1 89 ? -10.875 -0.623 3.858 1.00 98.69 89 ALA A N 1
ATOM 636 C CA . ALA A 1 89 ? -9.743 -0.796 2.953 1.00 98.69 89 ALA A CA 1
ATOM 637 C C . ALA A 1 89 ? -10.075 -1.766 1.810 1.00 98.69 89 ALA A C 1
ATOM 639 O O . ALA A 1 89 ? -9.850 -1.445 0.644 1.00 98.69 89 ALA A O 1
ATOM 640 N N . ALA A 1 90 ? -10.691 -2.909 2.122 1.00 98.56 90 ALA A N 1
ATOM 641 C CA . ALA A 1 90 ? -11.044 -3.907 1.124 1.00 98.56 90 ALA A CA 1
ATOM 642 C C . ALA A 1 90 ? -12.004 -3.353 0.065 1.00 98.56 90 ALA A C 1
ATOM 644 O O . ALA A 1 90 ? -11.751 -3.508 -1.129 1.00 98.56 90 ALA A O 1
ATOM 645 N N . LYS A 1 91 ? -13.067 -2.655 0.485 1.00 98.44 91 LYS A N 1
ATOM 646 C CA . LYS A 1 91 ? -14.017 -2.016 -0.438 1.00 98.44 91 LYS A CA 1
ATOM 647 C C . LYS A 1 91 ? -13.352 -0.944 -1.299 1.00 98.44 91 LYS A C 1
ATOM 649 O O . LYS A 1 91 ? -13.626 -0.881 -2.493 1.00 98.44 91 LYS A O 1
ATOM 654 N N . CYS A 1 92 ? -12.461 -0.140 -0.714 1.00 98.12 92 CYS A N 1
ATOM 655 C CA . CYS A 1 92 ? -11.691 0.860 -1.454 1.00 98.12 92 CYS A CA 1
ATOM 656 C C . CYS A 1 92 ? -10.863 0.208 -2.575 1.00 98.12 92 CYS A C 1
ATOM 658 O O . CYS A 1 92 ? -10.940 0.638 -3.722 1.00 98.12 92 CYS A O 1
ATOM 660 N N . LEU A 1 93 ? -10.145 -0.876 -2.270 1.00 98.00 93 LEU A N 1
ATOM 661 C CA . LEU A 1 93 ? -9.329 -1.607 -3.248 1.00 98.00 93 LEU A CA 1
ATOM 662 C C . LEU A 1 93 ? -10.162 -2.354 -4.303 1.00 98.00 93 LEU A C 1
ATOM 664 O O . LEU A 1 93 ? -9.725 -2.509 -5.442 1.00 98.00 93 LEU A O 1
ATOM 668 N N . GLN A 1 94 ? -11.366 -2.817 -3.959 1.00 97.12 94 GLN A N 1
ATOM 669 C CA . GLN A 1 94 ? -12.291 -3.454 -4.909 1.00 97.12 94 GLN A CA 1
ATOM 670 C C . GLN A 1 94 ? -12.813 -2.478 -5.965 1.00 97.12 94 GLN A C 1
ATOM 672 O O . GLN A 1 94 ? -13.072 -2.881 -7.093 1.00 97.12 94 GLN A O 1
ATOM 677 N N . GLN A 1 95 ? -12.975 -1.209 -5.594 1.00 97.06 95 GLN A N 1
ATOM 678 C CA . GLN A 1 95 ? -13.503 -0.165 -6.473 1.00 97.06 95 GLN A CA 1
ATOM 679 C C . GLN A 1 95 ? -12.411 0.556 -7.271 1.00 97.06 95 GLN A C 1
ATOM 681 O O . GLN A 1 95 ? -12.722 1.251 -8.237 1.00 97.06 95 GLN A O 1
ATOM 686 N N . ALA A 1 96 ? -11.147 0.414 -6.872 1.00 94.75 96 ALA A N 1
ATOM 687 C CA . ALA A 1 96 ? -10.029 1.042 -7.558 1.00 94.75 96 ALA A CA 1
ATOM 688 C C . ALA A 1 96 ? -9.749 0.364 -8.916 1.00 94.75 96 ALA A C 1
ATOM 690 O O . ALA A 1 96 ? -9.812 -0.867 -9.006 1.00 94.75 96 ALA A O 1
ATOM 691 N N . PRO A 1 97 ? -9.403 1.135 -9.967 1.00 94.25 97 PRO A N 1
ATOM 692 C CA . PRO A 1 97 ? -8.868 0.565 -11.200 1.00 94.25 97 PRO A CA 1
ATOM 693 C C . PRO A 1 97 ? -7.553 -0.172 -10.914 1.00 94.25 97 PRO A C 1
ATOM 695 O O . PRO A 1 97 ? -6.785 0.228 -10.039 1.00 94.25 97 PRO A O 1
ATOM 698 N N . ARG A 1 98 ? -7.304 -1.257 -11.653 1.00 92.44 98 ARG A N 1
ATOM 699 C CA . ARG A 1 98 ? -6.167 -2.163 -11.439 1.00 92.44 98 ARG A CA 1
ATOM 700 C C . ARG A 1 98 ? -5.350 -2.293 -12.714 1.00 92.44 98 ARG A C 1
ATOM 702 O O . ARG A 1 98 ? -5.913 -2.319 -13.807 1.00 92.44 98 ARG A O 1
ATOM 709 N N . SER A 1 99 ? -4.043 -2.422 -12.550 1.00 92.56 99 SER A N 1
ATOM 710 C CA . SER A 1 99 ? -3.102 -2.756 -13.615 1.00 92.56 99 SER A CA 1
ATOM 711 C C . SER A 1 99 ? -2.239 -3.925 -13.170 1.00 92.56 99 SER A C 1
ATOM 713 O O . SER A 1 99 ? -1.928 -4.040 -11.986 1.00 92.56 99 SER A O 1
ATOM 715 N N . GLU A 1 100 ? -1.840 -4.773 -14.113 1.00 93.19 100 GLU A N 1
ATOM 716 C CA . GLU A 1 100 ? -0.886 -5.841 -13.825 1.00 93.19 100 GLU A CA 1
ATOM 717 C C . GLU A 1 100 ? 0.468 -5.250 -13.424 1.00 93.19 100 GLU A C 1
ATOM 719 O O . GLU A 1 100 ? 1.000 -4.357 -14.091 1.00 93.19 100 GLU A O 1
ATOM 724 N N . LEU A 1 101 ? 1.028 -5.772 -12.334 1.00 93.06 101 LEU A N 1
ATOM 725 C CA . LEU A 1 101 ? 2.398 -5.490 -11.941 1.00 93.06 101 LEU A CA 1
ATOM 726 C C . LEU A 1 101 ? 3.315 -6.486 -12.656 1.00 93.06 101 LEU A C 1
ATOM 728 O O . LEU A 1 101 ? 3.397 -7.652 -12.282 1.00 93.06 101 LEU A O 1
ATOM 732 N N . VAL A 1 102 ? 3.980 -6.023 -13.716 1.00 90.62 102 VAL A N 1
ATOM 733 C CA . VAL A 1 102 ? 4.883 -6.852 -14.524 1.00 90.62 102 VAL A CA 1
ATOM 734 C C . VAL A 1 102 ? 6.325 -6.556 -14.138 1.00 90.62 102 VAL A C 1
ATOM 736 O O . VAL A 1 102 ? 6.867 -5.501 -14.484 1.00 90.62 102 VAL A O 1
ATOM 739 N N . GLU A 1 103 ? 6.964 -7.501 -13.449 1.00 87.25 103 GLU A N 1
ATOM 740 C CA . GLU A 1 103 ? 8.404 -7.443 -13.210 1.00 87.25 103 GLU A CA 1
ATOM 741 C C . GLU A 1 103 ? 9.162 -7.518 -14.540 1.00 87.25 103 GLU A C 1
ATOM 743 O O . GLU A 1 103 ? 8.949 -8.409 -15.365 1.00 87.25 103 GLU A O 1
ATOM 748 N N . ARG A 1 104 ? 10.071 -6.564 -14.758 1.00 87.50 104 ARG A N 1
ATOM 749 C CA . ARG A 1 104 ? 10.937 -6.531 -15.939 1.00 87.50 104 ARG A CA 1
ATOM 750 C C . ARG A 1 104 ? 12.359 -6.885 -15.538 1.00 87.50 104 ARG A C 1
ATOM 752 O O . ARG A 1 104 ? 12.907 -6.301 -14.607 1.00 87.50 104 ARG A O 1
ATOM 759 N N . CYS A 1 105 ? 12.989 -7.781 -16.290 1.00 90.56 105 CYS A N 1
ATOM 760 C CA . CYS A 1 105 ? 14.420 -8.029 -16.180 1.00 90.56 105 CYS A CA 1
ATOM 761 C C . CYS A 1 105 ? 15.188 -7.246 -17.253 1.00 90.56 105 CYS A C 1
ATOM 763 O O . CYS A 1 105 ? 14.674 -6.955 -18.335 1.00 90.56 105 CYS A O 1
ATOM 765 N N . ARG A 1 106 ? 16.442 -6.897 -16.953 1.00 92.38 106 ARG A N 1
ATOM 766 C CA . ARG A 1 106 ? 17.362 -6.358 -17.957 1.00 92.38 106 AR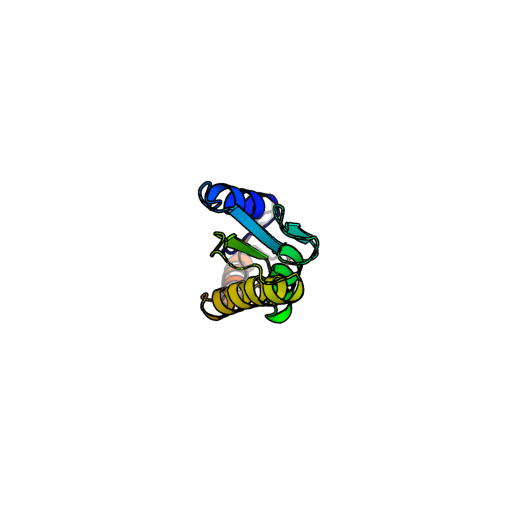G A CA 1
ATOM 767 C C . ARG A 1 106 ? 18.115 -7.507 -18.606 1.00 92.38 106 ARG A C 1
ATOM 769 O O . ARG A 1 106 ? 18.744 -8.304 -17.915 1.00 92.38 106 ARG A O 1
ATOM 776 N N . VAL A 1 107 ? 18.094 -7.535 -19.931 1.00 91.31 107 VAL A N 1
ATOM 777 C CA . VAL A 1 107 ? 18.905 -8.439 -20.745 1.00 91.31 107 VAL A CA 1
ATOM 778 C C . VAL A 1 107 ? 19.905 -7.629 -21.558 1.00 91.31 107 VAL A C 1
ATOM 780 O O . VAL A 1 107 ? 19.631 -6.492 -21.939 1.00 91.31 107 VAL A O 1
ATOM 783 N N . ARG A 1 108 ? 21.076 -8.215 -21.806 1.00 92.19 108 ARG A N 1
ATOM 784 C CA . ARG A 1 108 ? 22.109 -7.652 -22.675 1.00 92.19 108 ARG A CA 1
ATOM 785 C C . ARG A 1 108 ? 22.544 -8.723 -23.663 1.00 92.19 108 ARG A C 1
ATOM 787 O O . ARG A 1 108 ? 22.809 -9.854 -23.266 1.00 92.19 108 ARG A O 1
ATOM 794 N N . PHE A 1 109 ? 22.646 -8.347 -24.925 1.00 88.81 109 PHE A N 1
ATOM 795 C CA . PHE A 1 109 ? 23.191 -9.164 -26.002 1.00 88.81 109 PHE A CA 1
ATOM 796 C C . PHE A 1 109 ? 23.923 -8.239 -26.981 1.00 88.81 109 PHE A C 1
ATOM 798 O O . PHE A 1 109 ? 23.749 -7.023 -26.935 1.00 88.81 109 PHE A O 1
ATOM 805 N N . ALA A 1 110 ? 24.738 -8.825 -27.850 1.00 91.25 110 ALA A N 1
ATOM 806 C CA . ALA A 1 110 ? 25.364 -8.134 -28.968 1.00 91.25 110 ALA A CA 1
ATOM 807 C C . ALA A 1 110 ? 24.758 -8.652 -30.277 1.00 91.25 110 ALA A C 1
ATOM 809 O O . ALA A 1 110 ? 24.384 -9.823 -30.372 1.00 91.25 110 ALA A O 1
ATOM 810 N N . CYS A 1 1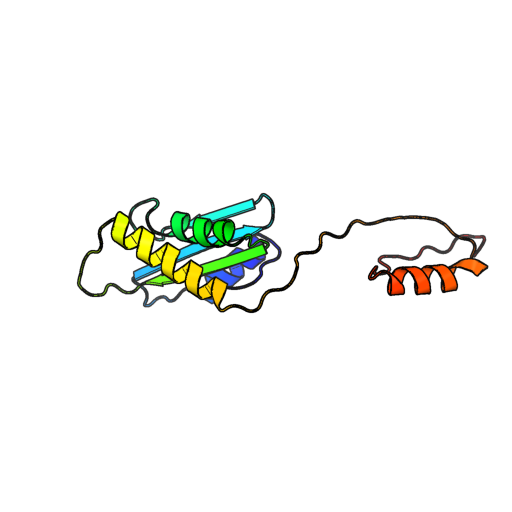11 ? 24.676 -7.786 -31.276 1.00 90.88 111 CYS A N 1
ATOM 811 C CA . CYS A 1 111 ? 24.259 -8.121 -32.632 1.00 90.88 111 CYS A CA 1
ATOM 812 C C . CYS A 1 111 ? 25.136 -7.360 -33.627 1.00 90.88 111 CYS A C 1
ATOM 814 O O . CYS A 1 111 ? 25.725 -6.344 -33.264 1.00 90.88 111 CYS A O 1
ATOM 816 N N . ALA A 1 112 ? 25.213 -7.828 -34.873 1.00 93.00 112 ALA A N 1
ATOM 817 C CA . ALA A 1 112 ? 25.851 -7.046 -35.924 1.00 93.00 112 ALA A CA 1
ATOM 818 C C . ALA A 1 112 ? 25.057 -5.755 -36.174 1.00 93.00 112 ALA A C 1
ATOM 820 O O . ALA A 1 112 ? 23.829 -5.755 -36.059 1.00 93.00 112 ALA A O 1
ATOM 821 N N . PHE A 1 113 ? 25.731 -4.682 -36.596 1.00 90.62 113 PHE A N 1
ATOM 822 C CA . PHE A 1 113 ? 25.075 -3.411 -36.925 1.00 90.62 113 PHE A CA 1
ATOM 823 C C . PHE A 1 113 ? 23.907 -3.580 -37.915 1.00 90.62 113 PHE A C 1
ATOM 825 O O . PHE A 1 113 ? 22.862 -2.949 -37.778 1.00 90.62 113 PHE A O 1
ATOM 832 N N . ALA A 1 114 ? 24.046 -4.495 -38.881 1.00 93.44 114 ALA A N 1
ATOM 833 C CA . ALA A 1 114 ? 23.001 -4.810 -39.858 1.00 93.44 114 ALA A CA 1
ATOM 834 C C . ALA A 1 114 ? 21.716 -5.398 -39.233 1.00 93.44 114 ALA A C 1
ATOM 836 O O . ALA A 1 114 ? 20.635 -5.227 -39.795 1.00 93.44 114 ALA A O 1
ATOM 837 N N . ASP A 1 115 ? 21.820 -6.055 -38.074 1.00 93.81 115 ASP A N 1
ATOM 838 C CA . ASP A 1 115 ? 20.695 -6.684 -37.373 1.00 93.81 115 ASP A CA 1
ATOM 839 C C . ASP A 1 115 ? 20.049 -5.762 -36.330 1.00 93.81 115 ASP A C 1
ATOM 841 O O . ASP A 1 115 ? 18.940 -6.046 -35.869 1.00 93.81 115 ASP A O 1
ATOM 845 N N . HIS A 1 116 ? 20.708 -4.653 -35.968 1.00 92.06 116 HIS A N 1
ATOM 846 C CA . HIS A 1 116 ? 20.273 -3.736 -34.908 1.00 92.06 116 HIS A CA 1
ATOM 847 C C . HIS A 1 116 ? 18.823 -3.273 -35.095 1.00 92.06 116 HIS A C 1
ATOM 849 O O . HIS A 1 116 ? 17.990 -3.457 -34.208 1.00 92.06 116 HIS A O 1
ATOM 855 N N . ALA A 1 117 ? 18.477 -2.776 -36.285 1.00 92.75 117 ALA A N 1
ATOM 856 C CA . ALA A 1 117 ? 17.128 -2.285 -36.570 1.00 92.75 117 ALA A CA 1
ATOM 857 C C . ALA A 1 117 ? 16.056 -3.384 -36.450 1.00 92.75 117 ALA A C 1
ATOM 859 O O . ALA A 1 117 ? 14.971 -3.149 -35.906 1.00 92.75 117 ALA A O 1
ATOM 860 N N . LEU A 1 118 ? 16.355 -4.596 -36.933 1.00 93.75 118 LEU A N 1
ATOM 861 C CA . LEU A 1 118 ? 15.444 -5.737 -36.839 1.00 93.75 118 LEU A CA 1
ATOM 862 C C . LEU A 1 118 ? 15.240 -6.138 -35.379 1.00 93.75 118 LEU A C 1
ATOM 864 O O . LEU A 1 118 ? 14.109 -6.353 -34.941 1.00 93.75 118 LEU A O 1
ATOM 868 N N . LEU A 1 119 ? 16.328 -6.227 -34.626 1.00 92.25 119 LEU A N 1
ATOM 869 C CA . LEU A 1 119 ? 16.310 -6.622 -33.233 1.00 92.25 119 LEU A CA 1
ATOM 870 C C . LEU A 1 119 ? 15.563 -5.602 -32.359 1.00 92.25 119 LEU A C 1
ATOM 872 O O . LEU A 1 119 ? 14.755 -6.000 -31.515 1.00 92.25 119 LEU A O 1
ATOM 876 N N . THR A 1 120 ? 15.741 -4.304 -32.606 1.00 90.81 120 THR A N 1
ATOM 877 C CA . THR A 1 120 ? 15.001 -3.242 -31.912 1.00 90.81 120 THR A CA 1
ATOM 878 C C . THR A 1 120 ? 13.509 -3.338 -32.214 1.00 90.81 120 THR A C 1
ATOM 880 O O . THR A 1 120 ? 12.692 -3.370 -31.290 1.00 90.81 120 THR A O 1
ATOM 883 N N . ALA A 1 121 ? 13.132 -3.498 -33.487 1.00 92.88 121 ALA A N 1
ATOM 884 C CA . ALA A 1 121 ? 11.733 -3.667 -33.877 1.00 92.88 121 ALA A CA 1
ATOM 885 C C . ALA A 1 121 ? 11.090 -4.911 -33.235 1.00 92.88 121 ALA A C 1
ATOM 887 O O . ALA A 1 121 ? 9.958 -4.849 -32.751 1.00 92.88 121 ALA A O 1
ATOM 888 N N . ARG A 1 122 ? 11.811 -6.041 -33.186 1.00 93.50 122 ARG A N 1
ATOM 889 C CA . ARG A 1 122 ? 11.328 -7.279 -32.550 1.00 93.50 122 ARG A CA 1
ATOM 890 C C . ARG A 1 122 ? 11.212 -7.148 -31.035 1.00 93.50 122 ARG A C 1
ATOM 892 O O . ARG A 1 122 ? 10.235 -7.631 -30.476 1.00 93.50 122 ARG A O 1
ATOM 899 N N . SER A 1 123 ? 12.154 -6.469 -30.388 1.00 91.06 123 SER A N 1
ATOM 900 C CA . SER A 1 123 ? 12.122 -6.231 -28.941 1.00 91.06 123 SER A CA 1
ATOM 901 C C . SER A 1 123 ? 10.910 -5.386 -28.545 1.00 91.06 123 SER A C 1
ATOM 903 O O . SER A 1 123 ? 10.162 -5.762 -27.644 1.00 91.06 123 SER A O 1
ATOM 905 N N . LEU A 1 124 ? 10.648 -4.299 -29.278 1.00 91.06 124 LEU A N 1
ATOM 906 C CA . LEU A 1 124 ? 9.466 -3.459 -29.065 1.00 91.06 124 LEU A CA 1
ATOM 907 C C . LEU A 1 124 ? 8.162 -4.236 -29.307 1.00 91.06 124 LEU A C 1
ATOM 909 O O . LEU A 1 124 ? 7.223 -4.118 -28.523 1.00 91.06 124 LEU A O 1
ATOM 913 N N . ALA A 1 125 ? 8.113 -5.082 -30.344 1.00 93.00 125 ALA A N 1
ATOM 914 C CA . ALA A 1 125 ? 6.953 -5.933 -30.626 1.00 93.00 125 ALA A CA 1
ATOM 915 C C . ALA A 1 125 ? 6.667 -6.969 -29.520 1.00 93.00 125 ALA A C 1
ATOM 917 O O . ALA A 1 125 ? 5.538 -7.438 -29.404 1.00 93.00 125 ALA A O 1
ATOM 918 N N . LEU A 1 126 ? 7.667 -7.310 -28.702 1.00 90.94 126 LEU A N 1
ATOM 919 C CA . LEU A 1 126 ? 7.532 -8.182 -27.531 1.00 90.94 126 LEU A CA 1
ATOM 920 C C . LEU A 1 126 ? 7.212 -7.411 -26.235 1.00 90.94 126 LEU A C 1
ATOM 922 O O . LEU A 1 126 ? 7.171 -8.013 -25.165 1.00 90.94 126 LEU A O 1
ATOM 926 N N . GLY A 1 127 ? 7.002 -6.091 -26.300 1.00 88.81 127 GLY A N 1
ATOM 927 C CA . GLY A 1 127 ? 6.737 -5.256 -25.123 1.00 88.81 127 GLY A CA 1
ATOM 928 C C . GLY A 1 127 ? 7.982 -4.922 -24.293 1.00 88.81 127 GLY A C 1
ATOM 929 O O . GLY A 1 127 ? 7.856 -4.432 -23.167 1.00 88.81 127 GLY A O 1
ATOM 930 N N . ALA A 1 128 ? 9.181 -5.171 -24.829 1.00 90.56 128 ALA A N 1
ATOM 931 C CA . ALA A 1 128 ? 10.427 -4.728 -24.217 1.00 90.56 128 ALA A CA 1
ATOM 932 C C . ALA A 1 128 ? 10.697 -3.248 -24.530 1.00 90.56 128 ALA A C 1
ATOM 934 O O . ALA A 1 128 ? 10.217 -2.697 -25.518 1.00 90.56 128 ALA A O 1
ATOM 935 N N . SER A 1 129 ? 11.513 -2.612 -23.694 1.00 89.38 129 SER A N 1
ATOM 936 C CA . SER A 1 129 ? 12.014 -1.251 -23.894 1.00 89.38 129 SER A CA 1
ATOM 937 C C . SER A 1 129 ? 13.537 -1.268 -23.991 1.00 89.38 129 SER A C 1
ATOM 939 O O . SER A 1 129 ? 14.189 -1.950 -23.197 1.00 89.38 129 SER A O 1
ATOM 941 N N . VAL A 1 130 ? 14.110 -0.487 -24.906 1.00 89.12 130 VAL A N 1
ATOM 942 C CA . VAL A 1 130 ? 15.568 -0.327 -25.011 1.00 89.12 130 VAL A CA 1
ATOM 943 C C . VAL A 1 130 ? 16.056 0.571 -23.874 1.00 89.12 130 VAL A C 1
ATOM 945 O O . VAL A 1 130 ? 15.636 1.719 -23.765 1.00 89.12 130 VAL A O 1
ATOM 948 N N . ALA A 1 131 ? 16.909 0.032 -22.999 1.00 89.50 131 ALA A N 1
ATOM 949 C CA . ALA A 1 131 ? 17.435 0.762 -21.842 1.00 89.50 131 ALA A CA 1
ATOM 950 C C . ALA A 1 131 ? 18.736 1.522 -22.149 1.00 89.50 131 ALA A C 1
ATOM 952 O O . ALA A 1 131 ? 18.971 2.579 -21.571 1.00 89.50 131 ALA A O 1
ATOM 953 N N . ALA A 1 132 ? 19.587 0.958 -23.009 1.00 89.38 132 ALA A N 1
ATOM 954 C CA . ALA A 1 132 ? 20.856 1.530 -23.445 1.00 89.38 132 ALA A CA 1
ATOM 955 C C . ALA A 1 132 ? 21.304 0.853 -24.748 1.00 89.38 132 ALA A C 1
ATOM 957 O O . ALA A 1 132 ? 20.970 -0.313 -24.977 1.00 89.38 132 ALA A O 1
ATOM 958 N N . GLU A 1 133 ? 22.077 1.574 -25.555 1.00 91.38 133 GLU A N 1
ATOM 959 C CA . GLU A 1 133 ? 22.711 1.077 -26.776 1.00 91.38 133 GLU A CA 1
ATOM 960 C C . GLU A 1 133 ? 24.172 1.521 -26.778 1.00 91.38 133 GLU A C 1
ATOM 962 O O . GLU A 1 133 ? 24.456 2.702 -26.575 1.00 91.38 133 GLU A O 1
ATOM 967 N N . ASP A 1 134 ? 25.077 0.575 -27.010 1.00 90.75 134 ASP A N 1
ATOM 968 C CA . ASP A 1 134 ? 26.513 0.818 -27.098 1.00 90.75 134 ASP A CA 1
ATOM 969 C C . ASP A 1 134 ? 26.992 0.362 -28.483 1.00 90.75 134 ASP A C 1
ATOM 971 O O . ASP A 1 134 ? 26.797 -0.798 -28.850 1.00 90.75 134 ASP A O 1
ATOM 975 N N . TYR A 1 135 ? 27.610 1.274 -29.238 1.00 89.06 135 TYR A N 1
ATOM 976 C CA . TYR A 1 135 ? 28.125 1.030 -30.589 1.00 89.06 135 TYR A CA 1
ATOM 977 C C . TYR A 1 135 ? 29.637 0.794 -30.528 1.00 89.06 135 TYR A C 1
ATOM 979 O O . TYR A 1 135 ? 30.382 1.580 -29.932 1.00 89.06 135 TYR A O 1
ATOM 987 N N . GLY A 1 136 ? 30.076 -0.333 -31.080 1.00 83.38 136 GLY A N 1
ATOM 988 C CA . GLY A 1 136 ? 31.466 -0.776 -31.044 1.00 83.38 136 GLY A CA 1
ATOM 989 C C . GLY A 1 136 ? 32.289 -0.201 -32.196 1.00 83.38 136 GLY A C 1
ATOM 990 O O . GLY A 1 136 ? 31.786 0.496 -33.070 1.00 83.38 136 GLY A O 1
ATOM 991 N N . ALA A 1 137 ? 33.581 -0.538 -32.246 1.00 77.88 137 ALA A N 1
ATOM 992 C CA . ALA A 1 137 ? 34.443 -0.161 -33.377 1.00 77.88 137 ALA A CA 1
ATOM 993 C C . ALA A 1 137 ? 33.982 -0.769 -34.721 1.00 77.88 137 ALA A C 1
ATOM 995 O O . ALA A 1 137 ? 34.383 -0.296 -35.785 1.00 77.88 137 ALA A O 1
ATOM 996 N N . ASP A 1 138 ? 33.120 -1.783 -34.655 1.00 67.88 138 ASP A N 1
ATOM 997 C CA . ASP A 1 138 ? 32.610 -2.557 -35.784 1.00 67.88 138 ASP A CA 1
ATOM 998 C C . ASP A 1 138 ? 31.245 -2.027 -36.283 1.00 67.88 138 ASP A C 1
ATOM 1000 O O . ASP A 1 138 ? 30.670 -2.595 -37.215 1.00 67.88 138 ASP A O 1
ATOM 1004 N N . GLY A 1 139 ? 30.737 -0.946 -35.668 1.00 52.97 139 GLY A N 1
ATOM 1005 C CA . GLY A 1 139 ? 29.348 -0.487 -35.765 1.00 52.97 139 GLY A CA 1
ATOM 1006 C C . GLY A 1 139 ? 28.556 -0.906 -34.539 1.00 52.97 139 GLY A C 1
ATOM 1007 O O . GLY A 1 139 ? 27.925 -1.981 -34.582 1.00 52.97 139 GLY A O 1
#